Protein AF-A0A3A3HWB9-F1 (afdb_monomer_lite)

Structure (mmCIF, N/CA/C/O backbone):
data_AF-A0A3A3HWB9-F1
#
_entry.id   AF-A0A3A3HWB9-F1
#
loop_
_atom_site.group_PDB
_atom_site.id
_atom_site.type_symbol
_atom_site.label_atom_id
_atom_site.label_alt_id
_atom_site.label_comp_id
_atom_site.label_asym_id
_atom_site.label_entity_id
_atom_site.label_seq_id
_atom_site.pdbx_PDB_ins_code
_atom_site.Cartn_x
_atom_site.Cartn_y
_atom_site.Cartn_z
_atom_site.occupancy
_atom_site.B_iso_or_equiv
_atom_site.auth_seq_id
_atom_site.auth_comp_id
_atom_site.auth_asym_id
_atom_site.auth_atom_id
_atom_site.pdbx_PDB_model_num
ATOM 1 N N . MET A 1 1 ? -24.983 27.758 16.189 1.00 45.81 1 MET A N 1
ATOM 2 C CA . MET A 1 1 ? -25.540 26.425 16.501 1.00 45.81 1 MET A CA 1
ATOM 3 C C . MET A 1 1 ? -24.765 25.403 15.672 1.00 45.81 1 MET A C 1
ATOM 5 O O . MET A 1 1 ? -25.037 25.258 14.488 1.00 45.81 1 MET A O 1
ATOM 9 N N . ASN A 1 2 ? -23.696 24.830 16.233 1.00 55.06 2 ASN A N 1
ATOM 10 C CA . ASN A 1 2 ? -22.811 23.909 15.513 1.00 55.06 2 ASN A CA 1
ATOM 11 C C . ASN A 1 2 ? -23.441 22.512 15.598 1.00 55.06 2 ASN A C 1
ATOM 13 O O . ASN A 1 2 ? -23.555 21.973 16.695 1.00 55.06 2 ASN A O 1
ATOM 17 N N . LYS A 1 3 ? -23.931 21.961 14.483 1.00 60.47 3 LYS A N 1
ATOM 18 C CA . LYS A 1 3 ? -24.443 20.583 14.470 1.00 60.47 3 LYS A CA 1
ATOM 19 C C . LYS A 1 3 ? -23.255 19.635 14.703 1.00 60.47 3 LYS A C 1
ATOM 21 O O . LYS A 1 3 ? -22.235 19.835 14.037 1.00 60.47 3 LYS A O 1
ATOM 26 N N . PRO A 1 4 ? -23.341 18.649 15.614 1.00 64.00 4 PRO A N 1
ATOM 27 C CA . PRO A 1 4 ? -22.274 17.668 15.772 1.00 64.00 4 PRO A CA 1
ATOM 28 C C . PRO A 1 4 ? -22.044 16.974 14.424 1.00 64.00 4 PRO A C 1
ATOM 30 O O . PRO A 1 4 ? -22.998 16.594 13.739 1.00 64.00 4 PRO A O 1
ATOM 33 N N . LYS A 1 5 ? -20.780 16.893 13.993 1.00 74.69 5 LYS A N 1
ATOM 34 C CA . LYS A 1 5 ? -20.426 16.155 12.776 1.00 74.69 5 LYS A CA 1
ATOM 35 C C . LYS A 1 5 ? -20.756 14.677 13.015 1.00 74.69 5 LYS A C 1
ATOM 37 O O . LYS A 1 5 ? -20.376 14.170 14.066 1.00 74.69 5 LYS A O 1
ATOM 42 N N . PRO A 1 6 ? -21.426 13.992 12.075 1.00 72.31 6 PRO A N 1
ATOM 43 C CA . PRO A 1 6 ? -21.675 12.565 12.214 1.00 72.31 6 PRO A CA 1
ATOM 44 C C . PRO A 1 6 ? -20.334 11.822 12.205 1.00 72.31 6 PRO A C 1
ATOM 46 O O . PRO A 1 6 ? -19.610 11.850 11.209 1.00 72.31 6 PRO A O 1
ATOM 49 N N . GLU A 1 7 ? -19.987 11.200 13.329 1.00 71.00 7 GLU A N 1
ATOM 50 C CA . GLU A 1 7 ? -18.814 10.335 13.459 1.00 71.00 7 GLU A CA 1
ATOM 51 C C . GLU A 1 7 ? -19.232 8.911 13.060 1.00 71.00 7 GLU A C 1
ATOM 53 O O . GLU A 1 7 ? -20.097 8.308 13.692 1.00 71.00 7 GLU A O 1
ATOM 58 N N . ILE A 1 8 ? -18.684 8.399 11.951 1.00 73.44 8 ILE A N 1
ATOM 59 C CA . ILE A 1 8 ? -19.009 7.064 11.428 1.00 73.44 8 ILE A CA 1
ATOM 60 C C . ILE A 1 8 ? -17.959 6.078 11.935 1.00 73.44 8 ILE A C 1
ATOM 62 O O . ILE A 1 8 ? -16.812 6.107 11.488 1.00 73.44 8 ILE A O 1
ATOM 66 N N . LEU A 1 9 ? -18.362 5.181 12.834 1.00 75.56 9 LEU A N 1
ATOM 67 C CA . LEU A 1 9 ? -17.517 4.097 13.323 1.00 75.56 9 LEU A CA 1
ATOM 68 C C . LEU A 1 9 ? -17.716 2.843 12.460 1.00 75.56 9 LEU A C 1
ATOM 70 O O . LEU A 1 9 ? -18.782 2.228 12.460 1.00 75.56 9 LEU A O 1
ATOM 74 N N . VAL A 1 10 ? -16.687 2.458 11.706 1.00 72.88 10 VAL A N 1
ATOM 75 C CA . VAL A 1 10 ? -16.722 1.268 10.844 1.00 72.88 10 VAL A CA 1
ATOM 76 C C . VAL A 1 10 ? -16.301 0.041 11.654 1.00 72.88 10 VAL A C 1
ATOM 78 O O . VAL A 1 10 ? -15.148 -0.076 12.056 1.00 72.88 10 VAL A O 1
ATOM 81 N N . ILE A 1 11 ? -17.241 -0.878 11.893 1.00 70.12 11 ILE A N 1
ATOM 82 C CA . ILE A 1 11 ? -17.048 -2.046 12.777 1.00 70.12 11 ILE A CA 1
ATOM 83 C C . ILE A 1 11 ? -16.374 -3.229 12.057 1.00 70.12 11 ILE A C 1
ATOM 85 O O . ILE A 1 11 ? -15.725 -4.056 12.694 1.00 70.12 11 ILE A O 1
ATOM 89 N N . HIS A 1 12 ? -16.506 -3.326 10.731 1.00 71.56 12 HIS A N 1
ATOM 90 C CA . HIS A 1 12 ? -15.945 -4.432 9.956 1.00 71.56 12 HIS A CA 1
ATOM 91 C C . HIS A 1 12 ? -15.260 -3.926 8.686 1.00 71.56 12 HIS A C 1
ATOM 93 O O . HIS A 1 12 ? -15.906 -3.375 7.796 1.00 71.56 12 HIS A O 1
ATOM 99 N N . GLU A 1 13 ? -13.953 -4.153 8.592 1.00 69.31 13 GLU A N 1
ATOM 100 C CA . GLU A 1 13 ? -13.187 -4.002 7.358 1.00 69.31 13 GLU A CA 1
ATOM 101 C C . GLU A 1 13 ? -12.918 -5.403 6.801 1.00 69.31 13 GLU A C 1
ATOM 103 O O . GLU A 1 13 ? -12.403 -6.270 7.511 1.00 69.31 13 GLU A O 1
ATOM 108 N N . SER A 1 14 ? -13.297 -5.657 5.546 1.00 82.19 14 SER A N 1
ATOM 109 C CA . SER A 1 14 ? -13.049 -6.968 4.946 1.00 82.19 14 SER A CA 1
ATOM 110 C C . SER A 1 14 ? -11.570 -7.113 4.590 1.00 82.19 14 SER A C 1
ATOM 112 O O . SER A 1 14 ? -10.941 -6.193 4.060 1.00 82.19 14 SER A O 1
ATOM 114 N N . VAL A 1 15 ? -11.015 -8.305 4.823 1.00 82.88 15 VAL A N 1
ATOM 115 C CA . VAL A 1 15 ? -9.629 -8.637 4.443 1.00 82.88 15 VAL A CA 1
ATOM 116 C C . VAL A 1 15 ? -9.407 -8.415 2.942 1.00 82.88 15 VAL A C 1
ATOM 118 O O . VAL A 1 15 ? -8.358 -7.925 2.529 1.00 82.88 15 VAL A O 1
ATOM 121 N N . TRP A 1 16 ? -10.433 -8.692 2.132 1.00 85.31 16 TRP A N 1
ATOM 122 C CA . TRP A 1 16 ? -10.430 -8.430 0.695 1.00 85.31 16 TRP A CA 1
ATOM 123 C C . TRP A 1 16 ? -10.232 -6.955 0.356 1.00 85.31 16 TRP A C 1
ATOM 125 O O . TRP A 1 16 ? -9.491 -6.648 -0.574 1.00 85.31 16 TRP A O 1
ATOM 135 N N . HIS A 1 17 ? -10.839 -6.039 1.112 1.00 83.56 17 HIS A N 1
ATOM 136 C CA . HIS A 1 17 ? -10.667 -4.607 0.882 1.00 83.56 17 HIS A CA 1
ATOM 137 C C . HIS A 1 17 ? -9.216 -4.173 1.129 1.00 83.56 17 HIS A C 1
ATOM 139 O O . HIS A 1 17 ? -8.638 -3.454 0.313 1.00 83.56 17 HIS A O 1
ATOM 145 N N . SER A 1 18 ? -8.601 -4.673 2.207 1.00 83.31 18 SER A N 1
ATOM 146 C CA . SER A 1 18 ? -7.187 -4.413 2.505 1.00 83.31 18 SER A CA 1
ATOM 147 C C . SER A 1 18 ? -6.274 -4.974 1.415 1.00 83.31 18 SER A C 1
ATOM 149 O O . SER A 1 18 ? -5.386 -4.274 0.937 1.00 83.31 18 SER A O 1
ATOM 151 N N . PHE A 1 19 ? -6.525 -6.206 0.966 1.00 90.19 19 PHE A N 1
ATOM 152 C CA . PHE A 1 19 ? -5.729 -6.834 -0.086 1.00 90.19 19 PHE A CA 1
ATOM 153 C C . PHE A 1 19 ? -5.823 -6.078 -1.417 1.00 90.19 19 PHE A C 1
ATOM 155 O O . PHE A 1 19 ? -4.803 -5.818 -2.049 1.00 90.19 19 PHE A O 1
ATOM 162 N N . VAL A 1 20 ? -7.030 -5.682 -1.838 1.00 92.31 20 VAL A N 1
ATOM 163 C CA . VAL A 1 20 ? -7.231 -4.921 -3.082 1.00 92.31 20 VAL A CA 1
ATOM 164 C C . VAL A 1 20 ? -6.535 -3.563 -3.016 1.00 92.31 20 VAL A C 1
ATOM 166 O O . VAL A 1 20 ? -5.894 -3.160 -3.989 1.00 92.31 20 VAL A O 1
ATOM 169 N N . ARG A 1 21 ? -6.609 -2.864 -1.879 1.00 88.62 21 ARG A N 1
ATOM 170 C CA . ARG A 1 21 ? -5.915 -1.584 -1.673 1.00 88.62 21 ARG A CA 1
ATOM 171 C C . ARG A 1 21 ? -4.399 -1.735 -1.816 1.00 88.62 21 ARG A C 1
ATOM 173 O O . ARG A 1 21 ? -3.761 -0.957 -2.532 1.00 88.62 21 ARG A O 1
ATOM 180 N N . ASP A 1 22 ? -3.832 -2.750 -1.176 1.00 90.81 22 ASP A N 1
ATOM 181 C CA . ASP A 1 22 ? -2.389 -2.981 -1.182 1.00 90.81 22 ASP A CA 1
ATOM 182 C C . ASP A 1 22 ? -1.915 -3.442 -2.575 1.00 90.81 22 ASP A C 1
ATOM 184 O O . ASP A 1 22 ? -0.933 -2.917 -3.106 1.00 90.81 22 ASP A O 1
ATOM 188 N N . ALA A 1 23 ? -2.675 -4.323 -3.235 1.00 94.62 23 ALA A N 1
ATOM 189 C CA . ALA A 1 23 ? -2.429 -4.742 -4.614 1.00 94.62 23 ALA A CA 1
ATOM 190 C C . ALA A 1 23 ? -2.491 -3.564 -5.600 1.00 94.62 23 ALA A C 1
ATOM 192 O O . ALA A 1 23 ? -1.658 -3.468 -6.499 1.00 94.62 23 ALA A O 1
ATOM 193 N N . THR A 1 24 ? -3.430 -2.633 -5.409 1.00 94.00 24 THR A N 1
ATOM 194 C CA . THR A 1 24 ? -3.547 -1.423 -6.241 1.00 94.00 24 THR A CA 1
ATOM 195 C C . THR A 1 24 ? -2.330 -0.516 -6.069 1.00 94.00 24 THR A C 1
ATOM 197 O O . THR A 1 24 ? -1.780 -0.020 -7.052 1.00 94.00 24 THR A O 1
ATOM 200 N N . THR A 1 25 ? -1.866 -0.339 -4.831 1.00 92.81 25 THR A N 1
ATOM 201 C CA . THR A 1 25 ? -0.681 0.477 -4.521 1.00 92.81 25 THR A CA 1
ATOM 202 C C . THR A 1 25 ? 0.578 -0.122 -5.148 1.00 92.81 25 THR A C 1
ATOM 204 O O . THR A 1 25 ? 1.390 0.595 -5.736 1.00 92.81 25 THR A O 1
ATOM 207 N N . PHE A 1 26 ? 0.713 -1.448 -5.091 1.00 94.00 26 PHE A N 1
ATOM 208 C CA . PHE A 1 26 ? 1.795 -2.168 -5.753 1.00 94.00 26 PHE A CA 1
ATOM 209 C C . PHE A 1 26 ? 1.718 -2.051 -7.281 1.00 94.00 26 PHE A C 1
ATOM 211 O O . PHE A 1 26 ? 2.710 -1.714 -7.928 1.00 94.00 26 PHE A O 1
ATOM 218 N N . LEU A 1 27 ? 0.535 -2.258 -7.866 1.00 96.62 27 LEU A N 1
ATOM 219 C CA . LEU A 1 27 ? 0.322 -2.159 -9.309 1.00 96.62 27 LEU A CA 1
ATOM 220 C C . LEU A 1 27 ? 0.644 -0.757 -9.838 1.00 96.62 27 LEU A C 1
ATOM 222 O O . LEU A 1 27 ? 1.264 -0.627 -10.893 1.00 96.62 27 LEU A O 1
ATOM 226 N N . MET A 1 28 ? 0.274 0.289 -9.098 1.00 95.25 28 MET A N 1
ATOM 227 C CA . MET A 1 28 ? 0.628 1.672 -9.418 1.00 95.25 28 MET A CA 1
ATOM 228 C C . MET A 1 28 ? 2.150 1.852 -9.498 1.00 95.25 28 MET A C 1
ATOM 230 O O . MET A 1 28 ? 2.652 2.406 -10.476 1.00 95.25 28 MET A O 1
ATOM 234 N N . ALA A 1 29 ? 2.893 1.351 -8.508 1.00 94.50 29 ALA A N 1
ATOM 235 C CA . ALA A 1 29 ? 4.351 1.447 -8.485 1.00 94.50 29 ALA A CA 1
ATOM 236 C C . ALA A 1 29 ? 4.996 0.709 -9.663 1.00 94.50 29 ALA A C 1
ATOM 238 O O . ALA A 1 29 ? 5.820 1.282 -10.376 1.00 94.50 29 ALA A O 1
ATOM 239 N N . VAL A 1 30 ? 4.567 -0.532 -9.908 1.00 96.31 30 VAL A N 1
ATOM 240 C CA . VAL A 1 30 ? 5.033 -1.341 -11.042 1.00 96.31 30 VAL A CA 1
ATOM 241 C C . VAL A 1 30 ? 4.717 -0.661 -12.370 1.00 96.31 30 VAL A C 1
ATOM 243 O O . VAL A 1 30 ? 5.555 -0.671 -13.263 1.00 96.31 30 VAL A O 1
ATOM 246 N N . SER A 1 31 ? 3.555 -0.020 -12.498 1.00 96.19 31 SER A N 1
ATOM 247 C CA . SER A 1 31 ? 3.172 0.686 -13.724 1.00 96.19 31 SER A CA 1
ATOM 248 C C . SER A 1 31 ? 4.089 1.880 -13.996 1.00 96.19 31 SER A C 1
ATOM 250 O O . SER A 1 31 ? 4.605 2.016 -15.102 1.00 96.19 31 SER A O 1
ATOM 252 N N . ILE A 1 32 ? 4.354 2.724 -12.992 1.00 94.69 32 ILE A N 1
ATOM 253 C CA . ILE A 1 32 ? 5.210 3.911 -13.160 1.00 94.69 32 ILE A CA 1
ATOM 254 C C . ILE A 1 32 ? 6.662 3.502 -13.431 1.00 94.69 32 ILE A C 1
ATOM 256 O O . ILE A 1 32 ? 7.285 4.000 -14.370 1.00 94.69 32 ILE A O 1
ATOM 260 N N . ILE A 1 33 ? 7.196 2.571 -12.636 1.00 95.38 33 ILE A N 1
ATOM 261 C CA . ILE A 1 33 ? 8.569 2.082 -12.798 1.00 95.38 33 ILE A CA 1
ATOM 262 C C . ILE A 1 33 ? 8.708 1.345 -14.131 1.00 95.38 33 ILE A C 1
ATOM 264 O O . ILE A 1 33 ? 9.666 1.586 -14.858 1.00 95.38 33 ILE A O 1
ATOM 268 N N . GLY A 1 34 ? 7.737 0.503 -14.486 1.00 94.44 34 GLY A N 1
ATOM 269 C CA . GLY A 1 34 ? 7.709 -0.244 -15.740 1.00 94.44 34 GLY A CA 1
ATOM 270 C C . GLY A 1 34 ? 7.723 0.672 -16.961 1.00 94.44 34 GLY A C 1
ATOM 271 O O . GLY A 1 34 ? 8.534 0.470 -17.860 1.00 94.44 34 GLY A O 1
ATOM 272 N N . VAL A 1 35 ? 6.916 1.739 -16.963 1.00 95.81 35 VAL A N 1
ATOM 273 C CA . VAL A 1 35 ? 6.976 2.774 -18.010 1.00 95.81 35 VAL A CA 1
ATOM 274 C C . VAL A 1 35 ? 8.345 3.462 -18.022 1.00 95.81 35 VAL A C 1
ATOM 276 O O . VAL A 1 35 ? 8.918 3.668 -19.089 1.00 95.81 35 VAL A O 1
ATOM 279 N N . GLY A 1 36 ? 8.915 3.760 -16.851 1.00 93.75 36 GLY A N 1
ATOM 280 C CA . GLY A 1 36 ? 10.269 4.303 -16.742 1.00 93.75 36 GLY A CA 1
ATOM 281 C C . GLY A 1 36 ? 11.345 3.383 -17.331 1.00 93.75 36 GLY A C 1
ATOM 282 O O . GLY A 1 36 ? 12.279 3.867 -17.960 1.00 93.75 36 GLY A O 1
ATOM 283 N N . VAL A 1 37 ? 11.218 2.063 -17.179 1.00 95.50 37 VAL A N 1
ATOM 284 C CA . VAL A 1 37 ? 12.120 1.079 -17.803 1.00 95.50 37 VAL A CA 1
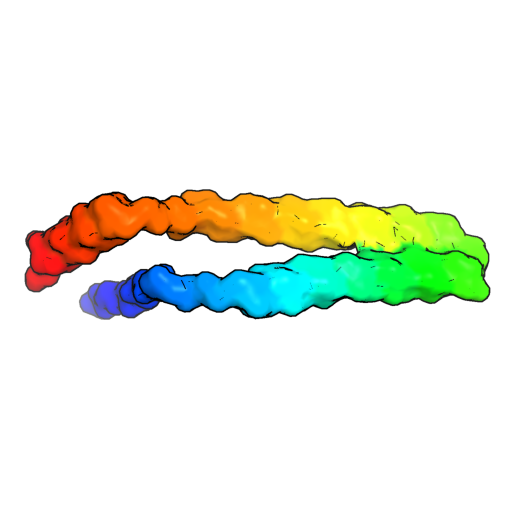ATOM 285 C C . VAL A 1 37 ? 11.936 1.054 -19.320 1.00 95.50 37 VAL A C 1
ATOM 287 O O . VAL A 1 37 ? 12.927 1.134 -20.041 1.00 95.50 37 VAL A O 1
ATOM 290 N N . LEU A 1 38 ? 10.692 1.014 -19.809 1.00 96.75 38 LEU A N 1
ATOM 291 C CA . LEU A 1 38 ? 10.391 1.016 -21.248 1.00 96.75 38 LEU A CA 1
ATOM 292 C C . LEU A 1 38 ? 10.922 2.267 -21.962 1.00 96.75 38 LEU A C 1
ATOM 294 O O . LEU A 1 38 ? 11.347 2.185 -23.110 1.00 96.75 38 LEU A O 1
ATOM 298 N N . LEU A 1 39 ? 10.927 3.412 -21.278 1.00 96.81 39 LEU A N 1
ATOM 299 C CA . LEU A 1 39 ? 11.429 4.685 -21.798 1.00 96.81 39 LEU A CA 1
ATOM 300 C C . LEU A 1 39 ? 12.905 4.953 -21.453 1.00 96.81 39 LEU A C 1
ATOM 302 O O . LEU A 1 39 ? 13.390 6.053 -21.707 1.00 96.81 39 LEU A O 1
ATOM 306 N N . ALA A 1 40 ? 13.609 3.990 -20.842 1.00 95.56 40 ALA A N 1
ATOM 307 C CA . ALA A 1 40 ? 14.982 4.143 -20.345 1.00 95.56 40 ALA A CA 1
ATOM 308 C C . ALA A 1 40 ? 15.193 5.388 -19.448 1.00 95.56 40 ALA A C 1
ATOM 310 O O . ALA A 1 40 ? 16.265 5.992 -19.421 1.00 95.56 40 ALA A O 1
ATOM 311 N N . SER A 1 41 ? 14.165 5.779 -18.692 1.00 94.44 41 SER A N 1
ATOM 312 C CA . SER A 1 41 ? 14.159 6.955 -17.823 1.00 94.44 41 SER A CA 1
ATOM 313 C C . SER A 1 41 ? 14.396 6.571 -16.365 1.00 94.44 41 SER A C 1
ATOM 315 O O . SER A 1 41 ? 13.472 6.223 -15.624 1.00 94.44 41 SER A O 1
ATOM 317 N N . THR A 1 42 ? 15.648 6.695 -15.920 1.00 94.69 42 THR A N 1
ATOM 318 C CA . THR A 1 42 ? 16.044 6.461 -14.521 1.00 94.69 42 THR A CA 1
ATOM 319 C C . THR A 1 42 ? 15.295 7.383 -13.556 1.00 94.69 42 THR A C 1
ATOM 321 O O . THR A 1 42 ? 14.921 6.970 -12.461 1.00 94.69 42 THR A O 1
ATOM 324 N N . ALA A 1 43 ? 15.007 8.622 -13.969 1.00 94.88 43 ALA A N 1
ATOM 325 C CA . ALA A 1 43 ? 14.236 9.565 -13.163 1.00 94.88 43 ALA A CA 1
ATOM 326 C C . ALA A 1 43 ? 12.815 9.050 -12.880 1.00 94.88 43 ALA A C 1
ATOM 328 O O . ALA A 1 43 ? 12.371 9.089 -11.736 1.00 94.88 43 ALA A O 1
ATOM 329 N N . MET A 1 44 ? 12.119 8.507 -13.886 1.00 94.62 44 MET A N 1
ATOM 330 C CA . MET A 1 44 ? 10.765 7.965 -13.700 1.00 94.62 44 MET A CA 1
ATOM 331 C C . MET A 1 44 ? 10.746 6.737 -12.787 1.00 94.62 44 MET A C 1
ATOM 333 O O . MET A 1 44 ? 9.804 6.570 -12.017 1.00 94.62 44 MET A O 1
ATOM 337 N N . GLN A 1 45 ? 11.798 5.916 -12.817 1.00 94.31 45 GLN A N 1
ATOM 338 C CA . GLN A 1 45 ? 11.942 4.783 -11.901 1.00 94.31 45 GLN A CA 1
ATOM 339 C C . GLN A 1 45 ? 12.062 5.261 -10.445 1.00 94.31 45 GLN A C 1
ATOM 341 O O . GLN A 1 45 ? 11.346 4.768 -9.573 1.00 94.31 45 GLN A O 1
ATOM 346 N N . TRP A 1 46 ? 12.895 6.275 -10.182 1.00 95.50 46 TRP A N 1
ATOM 347 C CA . TRP A 1 46 ? 13.034 6.862 -8.843 1.00 95.50 46 TRP A CA 1
ATOM 348 C C . TRP A 1 46 ? 11.776 7.588 -8.375 1.00 95.50 46 TRP A C 1
ATOM 350 O O . TRP A 1 46 ? 11.380 7.433 -7.223 1.00 95.50 46 TRP A O 1
ATOM 360 N N . VAL A 1 47 ? 11.112 8.338 -9.258 1.00 95.69 47 VAL A N 1
ATOM 361 C CA . VAL A 1 47 ? 9.827 8.978 -8.943 1.00 95.69 47 VAL A CA 1
ATOM 362 C C . VAL A 1 47 ? 8.785 7.919 -8.585 1.00 95.69 47 VAL A C 1
ATOM 364 O O . VAL A 1 47 ? 8.110 8.057 -7.569 1.00 95.69 47 VAL A O 1
ATOM 367 N N . GLY A 1 48 ? 8.700 6.830 -9.354 1.00 94.00 48 GLY A N 1
ATOM 368 C CA . GLY A 1 48 ? 7.820 5.703 -9.047 1.00 94.00 48 GLY A CA 1
ATOM 369 C C . GLY A 1 48 ? 8.113 5.078 -7.681 1.00 94.00 48 GLY A C 1
ATOM 3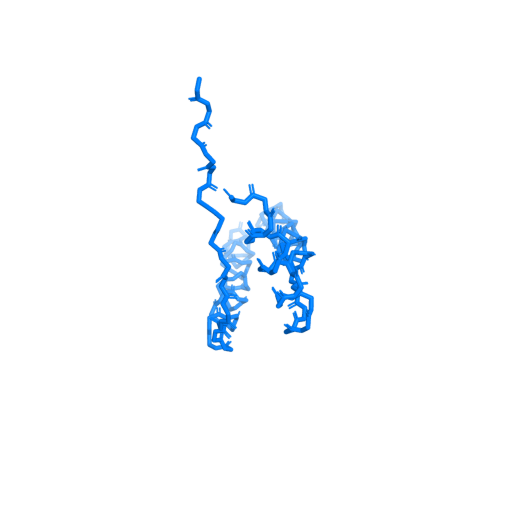70 O O . GLY A 1 48 ? 7.186 4.844 -6.907 1.00 94.00 48 GLY A O 1
ATOM 371 N N . ALA A 1 49 ? 9.391 4.885 -7.344 1.00 94.19 49 ALA A N 1
ATOM 372 C CA . ALA A 1 49 ? 9.796 4.376 -6.036 1.00 94.19 49 ALA A CA 1
ATOM 373 C C . ALA A 1 49 ? 9.401 5.330 -4.894 1.00 94.19 49 ALA A C 1
ATOM 375 O O . ALA A 1 49 ? 8.803 4.897 -3.911 1.00 94.19 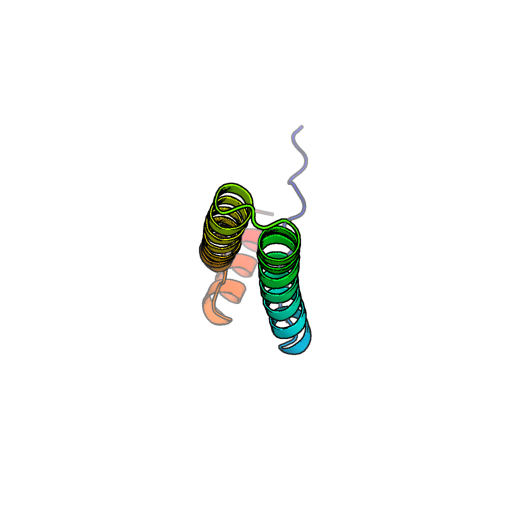49 ALA A O 1
ATOM 376 N N . ILE A 1 50 ? 9.674 6.631 -5.027 1.00 96.44 50 ILE A N 1
ATOM 377 C CA . ILE A 1 50 ? 9.325 7.636 -4.010 1.00 96.44 50 ILE A CA 1
ATOM 378 C C . ILE A 1 50 ? 7.810 7.681 -3.794 1.00 96.44 50 ILE A C 1
ATOM 380 O O . ILE A 1 50 ? 7.349 7.632 -2.654 1.00 96.44 50 ILE A O 1
ATOM 384 N N . VAL A 1 51 ? 7.026 7.731 -4.874 1.00 95.06 51 VAL A N 1
ATOM 385 C CA . VAL A 1 51 ? 5.558 7.758 -4.800 1.00 95.06 51 VAL A CA 1
ATOM 386 C C . VAL A 1 51 ? 5.019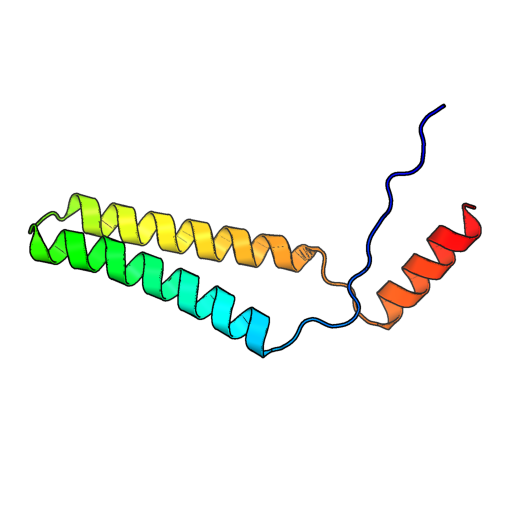 6.501 -4.120 1.00 95.06 51 VAL A C 1
ATOM 388 O O . VAL A 1 51 ? 4.121 6.602 -3.287 1.00 95.06 51 VAL A O 1
ATOM 391 N N . PHE A 1 52 ? 5.592 5.331 -4.410 1.00 95.50 52 PHE A N 1
ATOM 392 C CA . PHE A 1 52 ? 5.225 4.091 -3.732 1.00 95.50 52 PHE A CA 1
ATOM 393 C C . PHE A 1 52 ? 5.466 4.164 -2.220 1.00 95.50 52 PHE A C 1
ATOM 395 O O . PHE A 1 52 ? 4.556 3.881 -1.442 1.00 95.50 52 PHE A O 1
ATOM 402 N N . PHE A 1 53 ? 6.651 4.607 -1.789 1.00 95.06 53 PHE A N 1
ATOM 403 C CA . PHE A 1 53 ? 6.949 4.750 -0.362 1.00 95.06 53 PHE A CA 1
ATOM 404 C C . PHE A 1 53 ? 6.030 5.758 0.333 1.00 95.06 53 PHE A C 1
ATOM 406 O O . PHE A 1 53 ? 5.577 5.498 1.447 1.00 95.06 53 PHE A O 1
ATOM 413 N N . LEU A 1 54 ? 5.699 6.874 -0.322 1.00 95.19 54 LEU A N 1
ATOM 414 C CA . LEU A 1 54 ? 4.746 7.847 0.213 1.00 95.19 54 LEU A CA 1
ATOM 415 C C . LEU A 1 54 ? 3.333 7.261 0.339 1.00 95.19 54 LEU A C 1
ATOM 417 O O . LEU A 1 54 ? 2.671 7.486 1.351 1.00 95.19 54 LEU A O 1
ATOM 421 N N . ALA A 1 55 ? 2.882 6.478 -0.642 1.00 93.19 55 ALA A N 1
ATOM 422 C CA . ALA A 1 55 ? 1.579 5.818 -0.598 1.00 93.19 55 ALA A CA 1
ATOM 423 C C . ALA A 1 55 ? 1.496 4.782 0.538 1.00 93.19 55 ALA A C 1
ATOM 425 O O . ALA A 1 55 ? 0.514 4.746 1.287 1.00 93.19 55 ALA A O 1
ATOM 426 N N . VAL A 1 56 ? 2.553 3.987 0.727 1.00 91.94 56 VAL A N 1
ATOM 427 C CA . VAL A 1 56 ? 2.656 3.035 1.844 1.00 91.94 56 VAL A CA 1
ATOM 428 C C . VAL A 1 56 ? 2.678 3.772 3.186 1.00 91.94 56 VAL A C 1
ATOM 430 O O . VAL A 1 56 ? 1.930 3.411 4.094 1.00 91.94 56 VAL A O 1
ATOM 433 N N . ALA A 1 57 ? 3.468 4.841 3.312 1.00 92.12 57 ALA A N 1
ATOM 434 C CA . ALA A 1 57 ? 3.541 5.638 4.536 1.00 92.12 57 ALA A CA 1
ATOM 435 C C . ALA A 1 57 ? 2.197 6.304 4.886 1.00 92.12 57 ALA A C 1
ATOM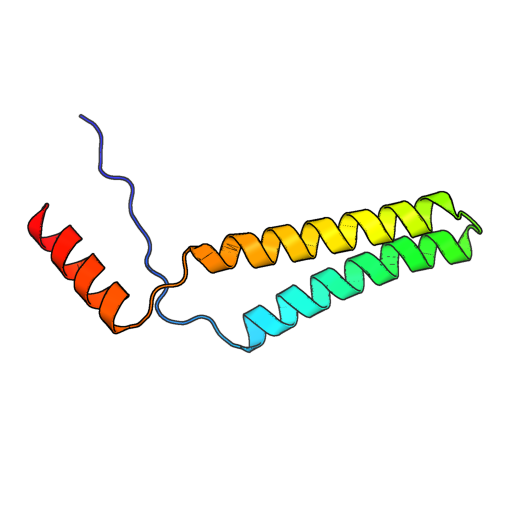 437 O O . ALA A 1 57 ? 1.781 6.282 6.044 1.00 92.12 57 ALA A O 1
ATOM 438 N N . GLY A 1 58 ? 1.483 6.844 3.892 1.00 89.06 58 GLY A N 1
ATOM 439 C CA . GLY A 1 58 ? 0.142 7.403 4.080 1.00 89.06 58 GLY A CA 1
ATOM 440 C C . GLY A 1 58 ? -0.861 6.354 4.564 1.00 89.06 58 GLY A C 1
ATOM 441 O O . GLY A 1 58 ? -1.656 6.614 5.467 1.00 89.06 58 GLY A O 1
ATOM 442 N N . THR A 1 59 ? -0.765 5.136 4.032 1.00 85.31 59 THR A N 1
ATOM 443 C CA . THR A 1 59 ? -1.597 4.008 4.463 1.00 85.31 59 THR A CA 1
ATOM 444 C C . THR A 1 59 ? -1.282 3.598 5.903 1.00 85.31 59 THR A C 1
ATOM 446 O O . THR A 1 59 ? -2.194 3.428 6.711 1.00 85.31 59 THR A O 1
ATOM 449 N N . ALA A 1 60 ? 0.001 3.516 6.265 1.00 83.38 60 ALA A N 1
ATOM 450 C CA . ALA A 1 60 ? 0.437 3.235 7.632 1.00 83.38 60 ALA A CA 1
ATOM 451 C C . ALA A 1 60 ? -0.079 4.287 8.629 1.00 83.38 60 ALA A C 1
ATOM 453 O O . ALA A 1 60 ? -0.573 3.937 9.701 1.00 83.38 60 ALA A O 1
ATOM 454 N N . ALA A 1 61 ? -0.041 5.570 8.261 1.00 83.44 61 ALA A N 1
ATOM 455 C CA . ALA A 1 61 ? -0.568 6.649 9.091 1.00 83.44 61 ALA A CA 1
ATOM 456 C C . ALA A 1 61 ? -2.090 6.542 9.308 1.00 83.44 61 ALA A C 1
ATOM 458 O O . ALA A 1 61 ? -2.574 6.834 10.402 1.00 83.44 61 ALA A O 1
ATOM 459 N N . ALA A 1 62 ? -2.846 6.072 8.309 1.00 75.69 62 ALA A N 1
ATOM 460 C CA . ALA A 1 62 ? -4.294 5.881 8.419 1.00 75.69 62 ALA A CA 1
ATOM 461 C C . ALA A 1 62 ? -4.686 4.785 9.430 1.00 75.69 62 ALA A C 1
ATOM 463 O O . ALA A 1 62 ? -5.764 4.845 10.022 1.00 75.69 62 ALA A O 1
ATOM 464 N N . HIS A 1 63 ? -3.800 3.820 9.697 1.00 72.25 63 HIS A N 1
ATOM 465 C CA . HIS A 1 63 ? -4.036 2.773 10.696 1.00 72.25 63 HIS A CA 1
ATOM 466 C C . HIS A 1 63 ? -4.004 3.277 12.148 1.00 72.25 63 HIS A C 1
ATOM 468 O O . HIS A 1 63 ? -4.462 2.560 13.035 1.00 72.25 63 HIS A O 1
ATOM 474 N N . LYS A 1 64 ? -3.537 4.508 12.405 1.00 69.62 64 LYS A N 1
ATOM 475 C CA . LYS A 1 64 ? -3.482 5.097 13.754 1.00 69.62 64 LYS A CA 1
ATOM 476 C C . LYS A 1 64 ? -4.860 5.260 14.412 1.00 69.62 64 LYS A C 1
ATOM 478 O O . LYS A 1 64 ? -4.945 5.269 15.632 1.00 69.62 64 LYS A O 1
ATOM 483 N N . ASN A 1 65 ? -5.925 5.363 13.619 1.00 69.19 65 ASN A N 1
ATOM 484 C CA . ASN A 1 65 ? -7.294 5.518 14.122 1.00 69.19 65 ASN A CA 1
ATOM 485 C C . ASN A 1 65 ? -8.024 4.177 14.330 1.00 69.19 65 ASN A C 1
ATOM 487 O O . ASN A 1 65 ? -9.241 4.163 14.500 1.00 69.19 65 ASN A O 1
ATOM 491 N N . ARG A 1 66 ? -7.318 3.040 14.279 1.00 73.06 66 ARG A N 1
ATOM 492 C CA . ARG A 1 66 ? -7.918 1.736 14.580 1.00 73.06 66 ARG A CA 1
ATOM 493 C C . ARG A 1 66 ? -8.058 1.571 16.089 1.00 73.06 66 ARG A C 1
ATOM 495 O O . ARG A 1 66 ? -7.080 1.708 16.814 1.00 73.06 66 ARG A O 1
ATOM 502 N N . MET A 1 67 ? -9.268 1.247 16.526 1.00 79.44 67 MET A N 1
ATOM 503 C CA . MET A 1 67 ? -9.600 0.960 17.919 1.00 79.44 67 MET A CA 1
ATOM 504 C C . MET A 1 67 ? -9.902 -0.530 18.061 1.00 79.44 67 MET A C 1
ATOM 506 O O . MET A 1 67 ? -10.463 -1.152 17.155 1.00 79.44 67 MET A O 1
ATOM 510 N N . THR A 1 68 ? -9.532 -1.1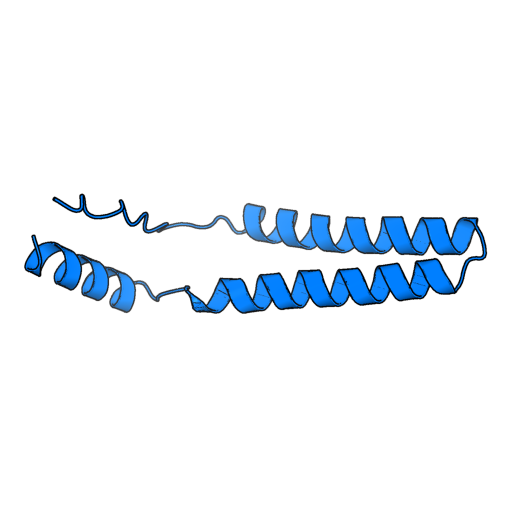12 19.194 1.00 80.69 68 THR A N 1
ATOM 511 C CA . THR A 1 68 ? -9.982 -2.454 19.574 1.00 80.69 68 THR A CA 1
ATOM 512 C C . THR A 1 68 ? -11.486 -2.451 19.861 1.00 80.69 68 THR A C 1
ATOM 514 O O . THR A 1 68 ? -12.098 -1.403 20.059 1.00 80.69 68 THR A O 1
ATOM 517 N N . ILE A 1 69 ? -12.111 -3.632 19.906 1.00 79.62 69 ILE A N 1
ATOM 518 C CA . ILE A 1 69 ? -13.551 -3.750 20.195 1.00 79.62 69 ILE A CA 1
ATOM 519 C C . ILE A 1 69 ? -13.895 -3.143 21.567 1.00 79.62 69 ILE A C 1
ATOM 521 O O . ILE A 1 69 ? -14.944 -2.520 21.713 1.00 79.62 69 ILE A O 1
ATOM 525 N N . GLU A 1 70 ? -13.026 -3.309 22.566 1.00 82.06 70 GLU A N 1
ATOM 526 C CA . GLU A 1 70 ? -13.227 -2.749 23.908 1.00 82.06 70 GLU A CA 1
ATOM 527 C C . GLU A 1 70 ? -13.128 -1.220 23.907 1.00 82.06 70 GLU A C 1
ATOM 529 O O . GLU A 1 70 ? -13.998 -0.542 24.453 1.00 82.06 70 GLU A O 1
ATOM 534 N N . GLU A 1 71 ? -12.123 -0.666 23.224 1.00 83.38 71 GLU A N 1
ATOM 535 C CA . GLU A 1 71 ? -11.969 0.782 23.052 1.00 83.38 71 GLU A CA 1
ATOM 536 C C . GLU A 1 71 ? -13.138 1.384 22.264 1.00 83.38 71 GLU A C 1
ATOM 538 O O . GLU A 1 71 ? -13.631 2.452 22.616 1.00 83.38 71 GLU A O 1
ATOM 543 N N . ALA A 1 72 ? -13.612 0.689 21.228 1.00 83.00 72 ALA A N 1
ATOM 544 C CA . ALA A 1 72 ? -14.757 1.100 20.428 1.00 83.00 72 ALA A CA 1
ATOM 545 C C . ALA A 1 72 ? -16.046 1.163 21.262 1.00 83.00 72 ALA A C 1
ATOM 547 O O . ALA A 1 72 ? -16.781 2.141 21.157 1.00 83.00 72 ALA A O 1
ATOM 548 N N . ARG A 1 73 ? -16.303 0.166 22.124 1.00 82.69 73 ARG A N 1
ATOM 549 C CA . ARG A 1 73 ? -17.450 0.186 23.053 1.00 82.69 73 ARG A CA 1
ATOM 550 C C . ARG A 1 73 ? -17.363 1.368 24.008 1.00 82.69 73 ARG A C 1
ATOM 552 O O . ARG A 1 73 ? -18.290 2.163 24.064 1.00 82.69 73 ARG A O 1
ATOM 559 N N . LYS A 1 74 ? -16.209 1.545 24.656 1.00 85.81 74 LYS A N 1
ATOM 560 C CA . LYS A 1 74 ? -15.976 2.674 25.563 1.00 85.81 74 LYS A CA 1
ATOM 561 C C . LYS A 1 74 ? -16.176 4.023 24.863 1.00 85.81 74 LYS A C 1
ATOM 563 O O . LYS A 1 74 ? -16.721 4.949 25.451 1.00 85.81 74 LYS A O 1
ATOM 568 N N . ARG A 1 75 ? -15.762 4.133 23.598 1.00 83.56 75 ARG A N 1
ATOM 569 C CA . ARG A 1 75 ? -15.932 5.352 22.804 1.00 83.56 75 ARG A CA 1
ATOM 570 C C . ARG A 1 75 ? -17.395 5.644 22.474 1.00 83.56 75 ARG A C 1
ATOM 572 O O . ARG A 1 75 ? -17.778 6.808 22.478 1.00 83.56 75 ARG A O 1
ATOM 579 N N . ILE A 1 76 ? -18.197 4.616 22.201 1.00 83.38 76 ILE A N 1
ATOM 580 C CA . ILE A 1 76 ? -19.647 4.762 22.017 1.00 83.38 76 ILE A CA 1
ATOM 581 C C . ILE A 1 76 ? -20.293 5.220 23.327 1.00 83.38 76 ILE A C 1
ATOM 583 O O . ILE A 1 76 ? -21.034 6.197 23.303 1.00 83.38 76 ILE A O 1
ATOM 587 N N . ASP A 1 77 ? -19.939 4.604 24.459 1.00 86.44 77 ASP A N 1
ATOM 588 C CA . ASP A 1 77 ? -20.470 4.982 25.776 1.00 86.44 77 ASP A CA 1
ATOM 589 C C . ASP A 1 77 ? -20.150 6.455 26.120 1.00 86.44 77 ASP A C 1
ATOM 591 O O . ASP A 1 77 ? -20.998 7.188 26.628 1.00 86.44 77 ASP A O 1
ATOM 595 N N . GLU A 1 78 ? -18.937 6.929 25.803 1.00 84.56 78 GLU A N 1
ATOM 596 C CA . GLU A 1 78 ? -18.540 8.340 25.959 1.00 84.56 78 GLU A CA 1
ATOM 597 C C . GLU A 1 78 ? -19.377 9.293 25.089 1.00 84.56 78 GLU A C 1
ATOM 599 O O . GLU A 1 78 ? -19.744 10.383 25.540 1.00 84.56 78 GLU A O 1
ATOM 604 N N . LEU A 1 79 ? -19.662 8.899 23.844 1.00 81.50 79 LEU A N 1
ATOM 605 C CA . LEU A 1 79 ? -20.470 9.681 22.906 1.00 81.50 79 LEU A CA 1
ATOM 606 C C . LEU A 1 79 ? -21.949 9.711 23.316 1.00 81.50 79 LEU A C 1
ATOM 608 O O . LEU A 1 79 ? -22.588 10.752 23.187 1.00 81.50 79 LEU A O 1
ATOM 612 N N . GLU A 1 80 ? -22.485 8.607 23.842 1.00 77.75 80 GLU A N 1
ATOM 613 C CA . GLU A 1 80 ? -23.845 8.553 24.392 1.00 77.75 80 GLU A CA 1
ATOM 614 C C . GLU A 1 80 ? -23.984 9.410 25.656 1.00 77.75 80 GLU A C 1
ATOM 616 O O . GLU A 1 80 ? -24.995 10.082 25.825 1.00 77.75 80 GLU A O 1
ATOM 621 N N . ALA A 1 81 ? -22.959 9.462 26.513 1.00 78.75 81 ALA A N 1
ATOM 622 C CA . ALA A 1 81 ? -22.968 10.286 27.725 1.00 78.75 81 ALA A CA 1
ATOM 623 C C . ALA A 1 81 ? -22.865 11.803 27.463 1.00 78.75 81 ALA A C 1
ATOM 625 O O . ALA A 1 81 ? -23.106 12.598 28.373 1.00 78.75 81 ALA A O 1
ATOM 626 N N . THR A 1 82 ? -22.462 12.216 26.254 1.00 68.12 82 THR A N 1
ATOM 627 C CA . THR A 1 82 ? -22.371 13.633 25.850 1.00 68.12 82 THR A CA 1
ATOM 628 C C . THR A 1 82 ? -23.583 14.140 25.060 1.00 68.12 82 THR A C 1
ATOM 630 O O . THR A 1 82 ? -23.618 15.327 24.718 1.00 68.12 82 THR A O 1
ATOM 633 N N . LEU A 1 83 ? -24.555 13.266 24.782 1.00 58.81 83 LEU A N 1
ATOM 634 C CA . LEU A 1 83 ? -25.832 13.556 24.119 1.00 58.81 83 LEU A CA 1
ATOM 635 C C . LEU A 1 83 ? -26.914 13.958 25.131 1.00 58.81 83 LEU A C 1
ATOM 637 O O . LEU A 1 83 ? -27.702 14.866 24.780 1.00 58.81 83 LEU A O 1
#

pLDDT: mean 84.77, std 11.31, range [45.81, 96.81]

Sequence (83 aa):
MNKPKPEILVIHESVWHSFVRDATTFLMAVSIIGVGVLLASTAMQWVGAIVFFLAVAGTAAAHKNRMTIEEARKRIDELEATL

Foldseek 3Di:
DDDPDDDDDDPDDDPVNVVVLLVVLVVQLCVQLVVCVVVVNPPSNVVSVVSSVVSVVVVVVVCVPDDDPVRVVVVVVVVVVVD

Radius of gyration: 19.63 Å; chains: 1; bounding box: 42×35×50 Å

Secondary structure (DSSP, 8-state):
--PPP---------HHHHHHHHHHHHHHHHHHHHHHHHTT-HHHHHHHHHHHHHHHHHHHHHGGG---HHHHHHHHHHHHTT-